Protein AF-A0A2P5M0J7-F1 (afdb_monomer)

Secondary structure (DSSP, 8-state):
--------HHHHHHHHHHHHHHHTTS-TT-HHHHHHHHHHHHHHHHT-

Sequence (48 aa):
MVNAAGKTSDDRIAEMAYYKAEKRGFEPGHEMDDWLTAEQEYHLIYHI

Solvent-accessible surface area (backbone atoms only — not comparable to full-atom values): 2891 Å² total; per-residue (Å²): 131,85,80,74,74,71,83,50,71,65,56,54,24,51,53,49,16,48,54,52,33,56,75,65,69,58,62,81,96,42,67,66,59,28,39,54,52,22,44,53,51,46,40,67,74,66,75,108

Structure (mmCIF, N/CA/C/O backbone):
data_AF-A0A2P5M0J7-F1
#
_entry.id   AF-A0A2P5M0J7-F1
#
loop_
_atom_site.group_PDB
_atom_site.id
_atom_site.type_symbol
_atom_site.label_atom_id
_atom_site.label_alt_id
_atom_site.label_comp_id
_atom_site.label_asym_id
_atom_site.label_entity_id
_atom_site.label_seq_id
_atom_site.pdbx_PDB_ins_code
_ato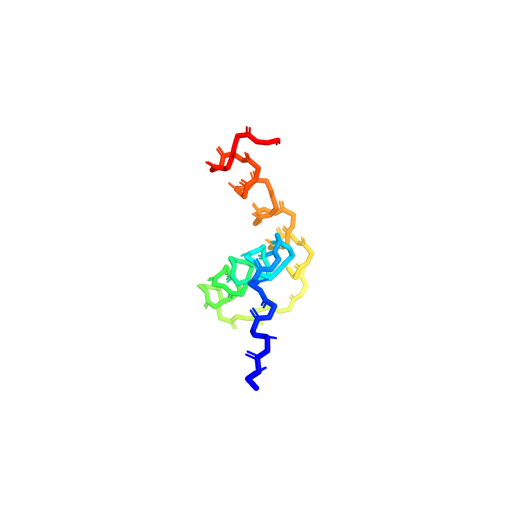m_site.Cartn_x
_atom_site.Cartn_y
_atom_site.Cartn_z
_atom_site.occupancy
_atom_site.B_iso_or_equiv
_atom_site.auth_seq_id
_atom_site.auth_comp_id
_atom_site.auth_asym_id
_atom_site.auth_atom_id
_atom_site.pdbx_PDB_model_num
ATOM 1 N N . MET A 1 1 ? 27.415 -16.459 -8.676 1.00 42.31 1 MET A N 1
ATOM 2 C CA . MET A 1 1 ? 26.977 -15.071 -8.435 1.00 4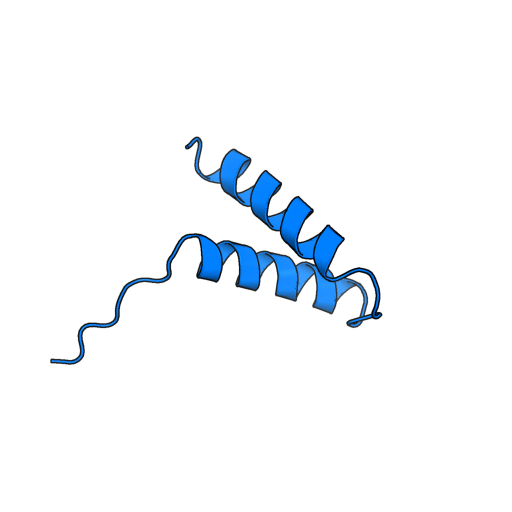2.31 1 MET A CA 1
ATOM 3 C C . MET A 1 1 ? 25.466 -15.115 -8.375 1.00 42.31 1 MET A C 1
ATOM 5 O O . MET A 1 1 ? 24.863 -15.522 -9.358 1.00 42.31 1 MET A O 1
ATOM 9 N N . VAL A 1 2 ? 24.876 -14.889 -7.201 1.00 50.25 2 VAL A N 1
ATOM 10 C CA . VAL A 1 2 ? 23.419 -14.943 -7.040 1.00 50.25 2 VAL A CA 1
ATOM 11 C C . VAL A 1 2 ? 22.820 -13.802 -7.857 1.00 50.25 2 VAL A C 1
ATOM 13 O O . VAL A 1 2 ? 23.107 -12.637 -7.596 1.00 50.25 2 VAL A O 1
ATOM 16 N N . ASN A 1 3 ? 22.057 -14.127 -8.896 1.00 51.03 3 ASN A N 1
ATOM 17 C CA . ASN A 1 3 ? 21.261 -13.130 -9.595 1.00 51.03 3 ASN A CA 1
ATOM 18 C C . ASN A 1 3 ? 20.155 -12.729 -8.621 1.00 51.03 3 ASN A C 1
ATOM 20 O O . ASN A 1 3 ? 19.154 -13.430 -8.500 1.00 51.03 3 ASN A O 1
ATOM 24 N N . ALA A 1 4 ? 20.370 -11.653 -7.867 1.00 54.41 4 ALA A N 1
ATOM 25 C CA . ALA A 1 4 ? 19.296 -10.987 -7.155 1.00 54.41 4 ALA A CA 1
ATOM 26 C C . ALA A 1 4 ? 18.354 -10.446 -8.234 1.00 54.41 4 ALA A C 1
ATOM 28 O O . ALA A 1 4 ? 18.612 -9.392 -8.815 1.00 54.41 4 ALA A O 1
ATOM 29 N N . ALA A 1 5 ? 17.331 -11.229 -8.584 1.00 59.25 5 ALA A N 1
ATOM 30 C CA . ALA A 1 5 ? 16.219 -10.755 -9.386 1.00 59.25 5 ALA A CA 1
ATOM 31 C C . ALA A 1 5 ? 15.730 -9.465 -8.714 1.00 59.25 5 ALA A C 1
ATOM 33 O O . ALA A 1 5 ? 15.369 -9.479 -7.538 1.00 59.25 5 ALA A O 1
ATOM 34 N N . GLY A 1 6 ? 15.873 -8.329 -9.400 1.00 67.06 6 GLY A N 1
ATOM 35 C CA . GLY A 1 6 ? 15.474 -7.042 -8.843 1.00 67.06 6 GLY A CA 1
ATOM 36 C C . GLY A 1 6 ? 14.000 -7.083 -8.439 1.00 67.06 6 GLY A C 1
ATOM 37 O O . GLY A 1 6 ? 13.212 -7.734 -9.123 1.00 67.06 6 GLY A O 1
ATOM 38 N N . LYS A 1 7 ? 13.645 -6.397 -7.341 1.00 75.88 7 LYS A N 1
ATOM 39 C CA . LYS A 1 7 ? 12.252 -6.259 -6.881 1.00 75.88 7 LYS A CA 1
ATOM 40 C C . LYS A 1 7 ? 11.334 -5.922 -8.063 1.00 75.88 7 LYS A C 1
ATOM 42 O O . LYS A 1 7 ? 11.560 -4.917 -8.748 1.00 75.88 7 LYS A O 1
ATOM 47 N N . THR A 1 8 ? 10.325 -6.758 -8.268 1.00 90.19 8 THR A N 1
ATOM 48 C CA . THR A 1 8 ? 9.266 -6.607 -9.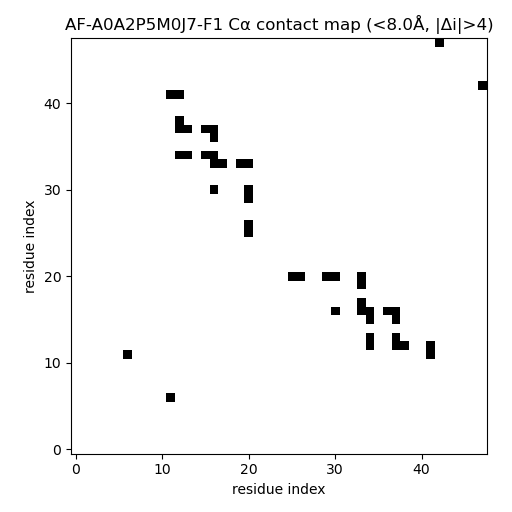273 1.00 90.19 8 THR A CA 1
ATOM 49 C C . THR A 1 8 ? 8.316 -5.456 -8.913 1.00 90.19 8 THR A C 1
ATOM 51 O O . THR A 1 8 ? 8.425 -4.859 -7.837 1.00 90.19 8 THR A O 1
ATOM 54 N N . SER A 1 9 ? 7.396 -5.101 -9.816 1.00 93.38 9 SER A N 1
ATOM 55 C CA . SER A 1 9 ? 6.316 -4.150 -9.509 1.00 93.38 9 SER A CA 1
ATOM 56 C C . SER A 1 9 ? 5.463 -4.652 -8.343 1.00 93.38 9 SER A C 1
ATOM 58 O O . SER A 1 9 ? 5.247 -3.901 -7.394 1.00 93.38 9 SER A O 1
ATOM 60 N N . ASP A 1 10 ? 5.110 -5.938 -8.352 1.00 94.62 10 ASP A N 1
ATOM 61 C CA . ASP A 1 10 ? 4.340 -6.591 -7.289 1.00 94.62 10 ASP A CA 1
ATOM 62 C C . ASP A 1 10 ? 5.060 -6.513 -5.938 1.00 94.62 10 ASP A C 1
ATOM 64 O O . ASP A 1 10 ? 4.430 -6.203 -4.932 1.00 94.62 10 ASP A O 1
ATOM 68 N N . ASP A 1 11 ? 6.387 -6.691 -5.900 1.00 96.00 11 ASP A N 1
ATOM 69 C CA . ASP A 1 11 ? 7.160 -6.556 -4.655 1.00 96.00 11 ASP A CA 1
ATOM 70 C C . ASP A 1 11 ? 7.077 -5.137 -4.071 1.00 96.00 11 ASP A C 1
ATOM 72 O O . ASP A 1 11 ? 7.054 -4.956 -2.852 1.00 96.00 11 ASP A O 1
ATOM 76 N N . ARG A 1 12 ? 7.044 -4.110 -4.932 1.00 95.88 12 ARG A N 1
ATOM 77 C CA . ARG A 1 12 ? 6.930 -2.705 -4.505 1.00 95.88 12 ARG A CA 1
ATOM 78 C C . ARG A 1 12 ? 5.511 -2.373 -4.054 1.00 95.88 12 ARG A C 1
ATOM 80 O O . ARG A 1 12 ? 5.350 -1.682 -3.051 1.00 95.88 12 ARG A O 1
ATOM 87 N N . ILE A 1 13 ? 4.503 -2.881 -4.760 1.00 97.62 13 ILE A N 1
ATOM 88 C CA . ILE A 1 13 ? 3.093 -2.737 -4.379 1.00 97.62 13 ILE A CA 1
ATOM 89 C C . ILE A 1 13 ? 2.848 -3.429 -3.033 1.00 97.62 13 ILE A C 1
ATOM 91 O O . ILE A 1 13 ? 2.272 -2.821 -2.134 1.00 97.62 13 ILE A O 1
ATOM 95 N N . ALA A 1 14 ? 3.372 -4.643 -2.839 1.00 97.62 14 ALA A N 1
ATOM 96 C CA . ALA A 1 14 ? 3.268 -5.386 -1.587 1.00 97.62 14 ALA A CA 1
ATOM 97 C C . ALA A 1 14 ? 3.924 -4.647 -0.408 1.00 97.62 14 ALA A C 1
ATOM 99 O O . ALA A 1 14 ? 3.345 -4.573 0.674 1.00 97.62 14 ALA A O 1
ATOM 100 N N . GLU A 1 15 ? 5.108 -4.061 -0.609 1.00 97.81 15 GLU A N 1
ATOM 101 C CA . GLU A 1 15 ? 5.792 -3.245 0.403 1.00 97.81 15 GLU A CA 1
ATOM 102 C C . GLU A 1 15 ? 4.973 -1.997 0.777 1.00 97.81 15 GLU A C 1
ATOM 104 O O . GLU A 1 15 ? 4.812 -1.680 1.957 1.00 97.81 15 GLU A O 1
ATOM 109 N N . MET A 1 16 ? 4.383 -1.316 -0.208 1.00 98.06 16 MET A N 1
ATOM 110 C CA . MET A 1 16 ? 3.498 -0.173 0.035 1.00 98.06 16 MET A CA 1
ATOM 111 C C . MET A 1 16 ? 2.208 -0.578 0.765 1.00 98.06 16 MET A C 1
ATOM 113 O O . MET A 1 16 ? 1.807 0.107 1.710 1.00 98.06 16 MET A O 1
ATOM 117 N N . ALA A 1 17 ? 1.586 -1.693 0.378 1.00 98.38 17 ALA A N 1
ATOM 118 C CA . ALA A 1 17 ? 0.404 -2.242 1.040 1.00 98.38 17 ALA A CA 1
ATOM 119 C C . ALA A 1 17 ? 0.711 -2.650 2.491 1.00 98.38 17 ALA A C 1
ATOM 121 O O . ALA A 1 17 ? -0.051 -2.320 3.400 1.00 98.38 17 ALA A O 1
ATOM 122 N N . TYR A 1 18 ? 1.874 -3.264 2.737 1.00 98.31 18 TYR A N 1
ATOM 123 C CA . TYR A 1 18 ? 2.342 -3.607 4.081 1.00 98.31 18 TYR A CA 1
ATOM 124 C C . TYR A 1 18 ? 2.410 -2.377 4.991 1.00 98.31 18 TYR A C 1
ATOM 126 O O . TYR A 1 18 ? 1.894 -2.411 6.105 1.00 98.31 18 TYR A O 1
ATOM 134 N N . TYR A 1 19 ? 2.978 -1.262 4.522 1.00 98.31 19 TYR A N 1
ATOM 135 C CA . TYR A 1 19 ? 3.040 -0.040 5.330 1.00 98.31 19 TYR A CA 1
ATOM 136 C C . TYR A 1 19 ? 1.666 0.591 5.586 1.00 98.31 19 TYR A C 1
ATOM 138 O O . TYR A 1 19 ? 1.480 1.264 6.602 1.00 98.31 19 TYR A O 1
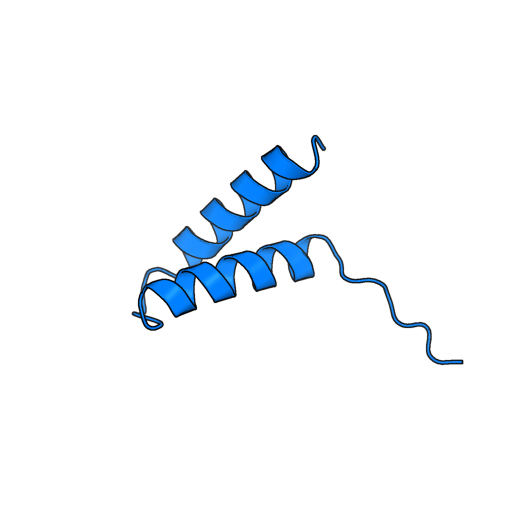ATOM 146 N N . LYS A 1 20 ? 0.686 0.397 4.697 1.00 97.88 20 LYS A N 1
ATOM 147 C CA . LYS A 1 20 ? -0.705 0.815 4.947 1.00 97.88 20 LYS A CA 1
ATOM 148 C C . LYS A 1 20 ? -1.345 -0.050 6.035 1.00 97.88 20 LYS A C 1
ATOM 150 O O . LYS A 1 20 ? -1.936 0.501 6.965 1.00 97.88 20 LYS A O 1
ATOM 155 N N . ALA A 1 21 ? -1.118 -1.361 5.983 1.00 98.31 21 ALA A N 1
ATOM 156 C CA . ALA A 1 21 ? -1.494 -2.297 7.037 1.00 98.31 21 ALA A CA 1
ATOM 157 C C . ALA A 1 21 ? -0.871 -1.964 8.387 1.00 98.31 21 ALA A C 1
ATOM 159 O O . ALA A 1 21 ? -1.586 -1.843 9.382 1.00 98.31 21 ALA A O 1
ATOM 160 N N . GLU A 1 22 ? 0.428 -1.696 8.412 1.00 98.50 22 GLU A N 1
ATOM 161 C CA . GLU A 1 22 ? 1.144 -1.319 9.624 1.00 98.50 22 GLU A CA 1
ATOM 162 C C . GLU A 1 22 ? 0.575 -0.039 10.258 1.00 98.50 22 GLU A C 1
ATOM 164 O O . GLU A 1 22 ? 0.345 0.001 11.466 1.00 98.50 22 GLU A O 1
ATOM 169 N N . LYS A 1 23 ? 0.255 0.98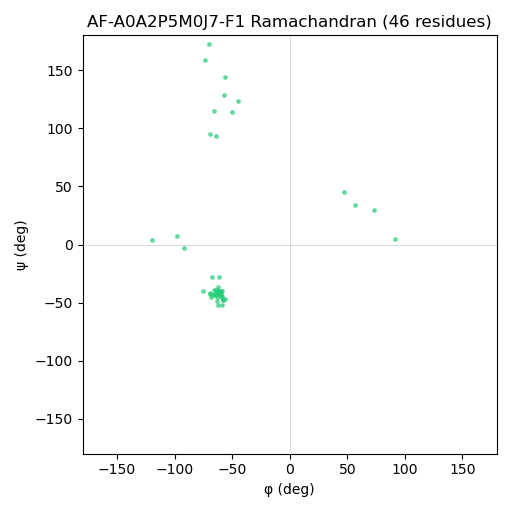6 9.453 1.00 97.69 23 LYS A N 1
ATOM 170 C CA . LYS A 1 23 ? -0.301 2.262 9.945 1.00 97.69 23 LYS A CA 1
ATOM 171 C C . LYS A 1 23 ? -1.644 2.123 10.662 1.00 97.69 23 LYS A C 1
ATOM 173 O O . LYS A 1 23 ? -1.935 2.945 11.528 1.00 97.69 23 LYS A O 1
ATOM 178 N N . ARG A 1 24 ? -2.448 1.111 10.324 1.00 96.75 24 ARG A N 1
ATOM 179 C CA . ARG A 1 24 ? -3.705 0.796 11.028 1.00 96.75 24 ARG A CA 1
ATOM 180 C C . ARG A 1 24 ? -3.571 -0.332 12.059 1.00 96.75 24 ARG A C 1
ATOM 182 O O . ARG A 1 24 ? -4.577 -0.799 12.574 1.00 96.75 24 ARG A O 1
ATOM 189 N N . GLY A 1 25 ? -2.358 -0.812 12.337 1.00 97.88 25 GLY A N 1
ATOM 190 C CA . GLY A 1 25 ? -2.137 -1.911 13.281 1.00 97.88 25 GLY A CA 1
ATOM 191 C C . GLY A 1 25 ? -2.565 -3.288 12.762 1.00 97.88 25 GLY A C 1
ATOM 192 O O . GLY A 1 25 ? -2.943 -4.140 13.560 1.00 97.88 25 GLY A O 1
ATOM 193 N N . PHE A 1 26 ? -2.501 -3.505 11.446 1.00 96.94 26 PHE A N 1
ATOM 194 C CA . PHE A 1 26 ? -2.834 -4.768 10.775 1.00 96.94 26 PHE A CA 1
ATOM 195 C C . PHE A 1 26 ? -4.257 -5.276 11.054 1.00 96.94 26 PHE A C 1
ATOM 197 O O . PHE A 1 26 ? -4.485 -6.483 11.119 1.00 96.94 26 PHE A O 1
ATOM 204 N N . GLU A 1 27 ? -5.226 -4.370 11.209 1.00 97.44 27 GLU A N 1
ATOM 205 C CA . GLU A 1 27 ? -6.635 -4.760 11.296 1.00 97.44 27 GLU A CA 1
ATOM 206 C C . GLU A 1 27 ? -7.039 -5.567 10.040 1.00 97.44 27 GLU A C 1
ATOM 208 O O . GLU A 1 27 ? -6.748 -5.115 8.918 1.00 97.44 27 GLU A O 1
ATOM 213 N N . PRO A 1 28 ? -7.652 -6.758 10.207 1.00 96.75 28 PRO A N 1
ATOM 214 C CA . PRO A 1 28 ? -8.024 -7.629 9.096 1.00 96.75 28 PRO A CA 1
ATOM 215 C C . PRO A 1 28 ? -9.230 -7.086 8.323 1.00 96.75 28 PRO A C 1
ATOM 217 O O . PRO A 1 28 ? -10.032 -6.327 8.860 1.00 96.75 28 PRO A O 1
ATOM 220 N N . GLY A 1 29 ? -9.401 -7.529 7.077 1.00 97.56 29 GLY A N 1
ATOM 221 C CA . GLY A 1 29 ? -10.517 -7.121 6.212 1.00 97.56 29 GLY A CA 1
ATOM 222 C C . GLY A 1 29 ? -10.229 -5.898 5.335 1.00 97.56 29 GLY A C 1
ATOM 223 O O . GLY A 1 29 ? -11.119 -5.441 4.622 1.00 97.56 29 GLY A O 1
ATOM 224 N N . HIS A 1 30 ? -8.995 -5.393 5.359 1.00 97.56 30 HIS A N 1
ATOM 225 C CA . HIS A 1 30 ? -8.527 -4.243 4.576 1.00 97.56 30 HIS A CA 1
ATOM 226 C C . HIS A 1 30 ? -7.374 -4.593 3.625 1.00 97.56 30 HIS A C 1
ATOM 228 O O . HIS A 1 30 ? -6.820 -3.716 2.969 1.00 97.56 30 HIS A O 1
ATOM 234 N N . GLU A 1 31 ? -6.990 -5.868 3.542 1.00 97.44 31 GLU A N 1
ATOM 235 C CA . GLU A 1 31 ? -5.824 -6.324 2.781 1.00 97.44 31 GLU A CA 1
ATOM 236 C C . GLU A 1 31 ? -5.968 -6.010 1.287 1.00 97.44 31 GLU A C 1
ATOM 238 O O . GLU A 1 31 ? -5.017 -5.573 0.641 1.00 97.44 31 GLU A O 1
ATOM 243 N N . MET A 1 32 ? -7.175 -6.200 0.744 1.00 98.00 32 MET A N 1
ATOM 244 C CA . MET A 1 32 ? -7.463 -5.901 -0.659 1.00 98.00 32 MET A CA 1
ATOM 245 C C . MET A 1 32 ? -7.434 -4.395 -0.930 1.00 98.00 32 MET A C 1
ATOM 247 O O . MET A 1 32 ? -6.872 -3.960 -1.932 1.00 98.00 32 MET A O 1
ATOM 251 N N . ASP A 1 33 ? -8.001 -3.595 -0.028 1.00 98.06 33 ASP A N 1
ATOM 252 C CA . ASP A 1 33 ? -8.026 -2.138 -0.172 1.00 98.06 33 ASP A CA 1
ATOM 253 C C . ASP A 1 33 ? -6.611 -1.550 -0.103 1.00 98.06 33 ASP A C 1
ATOM 255 O O . ASP A 1 33 ? -6.270 -0.659 -0.887 1.00 98.06 33 ASP A O 1
ATOM 259 N N . ASP A 1 34 ? -5.757 -2.077 0.781 1.00 98.25 34 ASP A N 1
ATOM 260 C CA . ASP A 1 34 ? -4.343 -1.698 0.840 1.00 98.25 34 ASP A CA 1
ATOM 261 C C . ASP A 1 34 ? -3.625 -1.984 -0.465 1.00 98.25 34 ASP A C 1
ATOM 263 O O . ASP A 1 34 ? -2.870 -1.133 -0.937 1.00 98.25 34 ASP A O 1
ATOM 267 N N . TRP A 1 35 ? -3.854 -3.172 -1.033 1.00 97.75 35 TRP A N 1
ATOM 268 C CA . TRP A 1 35 ? -3.249 -3.574 -2.292 1.00 97.75 35 T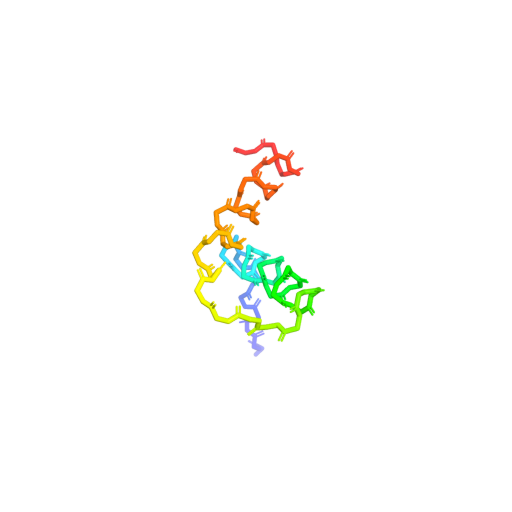RP A CA 1
ATOM 269 C C . TRP A 1 35 ? -3.690 -2.654 -3.425 1.00 97.75 35 TRP A C 1
ATOM 271 O O . TRP A 1 35 ? -2.843 -2.083 -4.104 1.00 97.75 35 TRP A O 1
ATOM 281 N N . LEU A 1 36 ? -4.999 -2.448 -3.596 1.00 98.25 36 LEU A N 1
ATOM 282 C CA . LEU A 1 36 ? -5.543 -1.596 -4.659 1.00 98.25 36 LEU A CA 1
ATOM 283 C C . LEU A 1 36 ? -5.063 -0.147 -4.530 1.00 98.25 36 LEU A C 1
ATOM 285 O O . LEU A 1 36 ? -4.704 0.489 -5.521 1.00 98.25 36 LEU A O 1
ATOM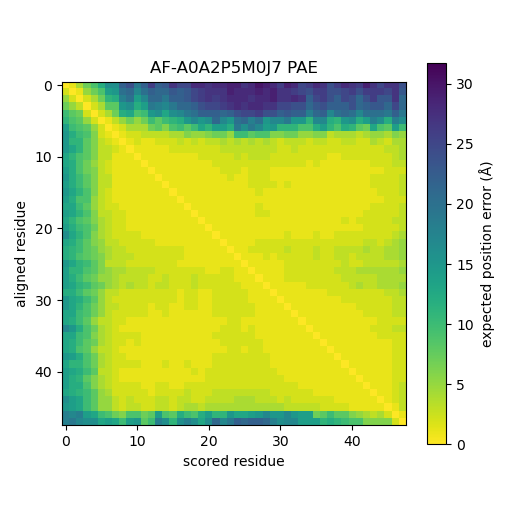 289 N N . THR A 1 37 ? -5.004 0.372 -3.301 1.00 98.12 37 THR A N 1
ATOM 290 C CA . THR A 1 37 ? -4.484 1.720 -3.049 1.00 98.12 37 THR A CA 1
ATOM 291 C C . THR A 1 37 ? -2.987 1.795 -3.353 1.00 98.12 37 THR A C 1
ATOM 293 O O . THR A 1 37 ? -2.527 2.760 -3.960 1.00 98.12 37 THR A O 1
ATOM 296 N N . ALA A 1 38 ? -2.209 0.794 -2.935 1.00 98.19 38 ALA A N 1
ATOM 297 C CA . ALA A 1 38 ? -0.778 0.722 -3.210 1.00 98.19 38 ALA A CA 1
ATOM 298 C C . ALA A 1 38 ? -0.481 0.587 -4.710 1.00 98.19 38 ALA A C 1
ATOM 300 O O . ALA A 1 38 ? 0.440 1.231 -5.201 1.00 98.19 38 ALA A O 1
ATOM 301 N N . GLU A 1 39 ? -1.275 -0.194 -5.439 1.00 98.00 39 GLU A N 1
ATOM 302 C CA . GLU A 1 39 ? -1.190 -0.351 -6.890 1.00 98.00 39 GLU A CA 1
ATOM 303 C C . GLU A 1 39 ? -1.481 0.978 -7.597 1.00 98.00 39 GLU A C 1
ATOM 305 O O . GLU A 1 39 ? -0.677 1.431 -8.412 1.00 98.00 39 GLU A O 1
ATOM 310 N N . GLN A 1 40 ? -2.560 1.675 -7.226 1.00 98.00 40 GLN A N 1
ATOM 311 C CA . GLN A 1 40 ? -2.854 3.010 -7.759 1.00 98.00 40 GLN A CA 1
ATOM 312 C C . GLN A 1 40 ? -1.723 4.007 -7.498 1.00 98.00 40 GLN A C 1
ATOM 314 O O . GLN A 1 40 ? -1.300 4.716 -8.414 1.00 98.00 40 GLN A O 1
ATOM 319 N N . GLU A 1 41 ? -1.218 4.067 -6.265 1.00 97.69 41 GLU A N 1
ATOM 320 C CA . GLU A 1 41 ? -0.094 4.937 -5.918 1.00 97.69 41 GLU A CA 1
ATOM 321 C C . GLU A 1 41 ? 1.169 4.561 -6.699 1.00 97.69 41 GLU A C 1
ATOM 323 O O . GLU A 1 41 ? 1.872 5.450 -7.177 1.00 97.69 41 GLU A O 1
ATOM 328 N N . TYR A 1 42 ? 1.439 3.268 -6.884 1.00 97.00 42 TYR A N 1
ATOM 329 C CA . TYR A 1 42 ? 2.539 2.787 -7.711 1.00 97.00 42 TYR A CA 1
ATOM 330 C C . TYR A 1 42 ? 2.402 3.303 -9.152 1.00 97.00 42 TYR A C 1
ATOM 332 O O . TYR A 1 42 ? 3.316 3.957 -9.652 1.00 97.00 42 TYR A O 1
ATOM 340 N N . HIS A 1 43 ? 1.251 3.127 -9.802 1.00 96.19 43 HIS A N 1
ATOM 341 C CA . HIS A 1 43 ? 1.037 3.635 -11.164 1.00 96.19 43 HIS A CA 1
ATOM 342 C C . HIS A 1 43 ? 1.211 5.158 -11.270 1.00 96.19 43 HIS A C 1
ATOM 344 O O . HIS A 1 43 ? 1.847 5.649 -12.205 1.00 96.19 43 HIS A O 1
ATOM 350 N N . LEU A 1 44 ? 0.722 5.910 -10.279 1.00 96.25 44 LEU A N 1
ATOM 351 C CA . LEU A 1 44 ? 0.897 7.364 -10.198 1.00 96.25 44 LEU A CA 1
ATOM 352 C C . LEU A 1 44 ? 2.366 7.776 -10.046 1.00 96.25 44 L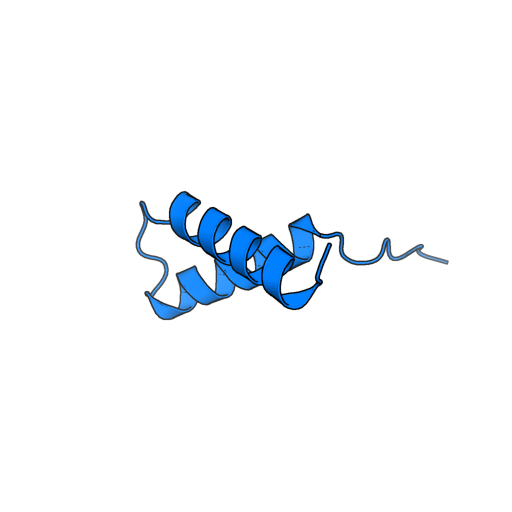EU A C 1
ATOM 354 O O . LEU A 1 44 ? 2.817 8.716 -10.696 1.00 96.25 44 LEU A O 1
ATOM 358 N N . ILE A 1 45 ? 3.120 7.085 -9.191 1.00 95.19 45 ILE A N 1
ATOM 359 C CA . ILE A 1 45 ? 4.534 7.390 -8.944 1.00 95.19 45 ILE A CA 1
ATOM 360 C C . ILE A 1 45 ? 5.368 7.062 -10.184 1.00 95.19 45 ILE A C 1
ATOM 362 O O . ILE A 1 45 ? 6.213 7.862 -10.594 1.00 95.19 45 ILE A O 1
ATOM 366 N N . TYR A 1 46 ? 5.131 5.902 -10.796 1.00 92.19 46 TYR A N 1
ATOM 367 C CA . TYR A 1 46 ? 5.986 5.382 -11.860 1.00 92.19 46 TYR A CA 1
ATOM 368 C C . TYR A 1 46 ? 5.553 5.782 -13.282 1.00 92.19 46 TYR A C 1
ATOM 370 O O . TYR A 1 46 ? 6.314 5.509 -14.203 1.00 92.19 46 TYR A O 1
ATOM 378 N N . HIS A 1 47 ? 4.432 6.499 -13.465 1.00 80.81 47 HIS A N 1
ATOM 379 C CA . HIS A 1 47 ? 3.963 7.034 -14.761 1.00 80.81 47 HIS A CA 1
ATOM 380 C C . HIS A 1 47 ? 3.995 5.996 -15.904 1.00 80.81 47 HIS A C 1
ATOM 382 O O . HIS A 1 47 ? 4.481 6.280 -17.002 1.00 80.81 47 HIS A O 1
ATOM 388 N N . ILE A 1 48 ? 3.516 4.786 -15.625 1.00 71.94 48 ILE A N 1
ATOM 389 C CA . ILE A 1 48 ? 3.542 3.615 -16.517 1.00 71.94 48 ILE A CA 1
ATOM 390 C C . ILE A 1 48 ? 2.139 3.115 -16.816 1.00 71.94 48 ILE A C 1
ATOM 392 O O . ILE A 1 48 ? 1.308 3.114 -15.878 1.00 71.94 48 ILE A O 1
#

Radius of gyration: 12.53 Å; Cα contacts (8 Å, |Δi|>4): 23; chains: 1; bounding box: 38×22×30 Å

Nearest PDB structures (foldseek):
  4xk8-assembly2_k  TM=6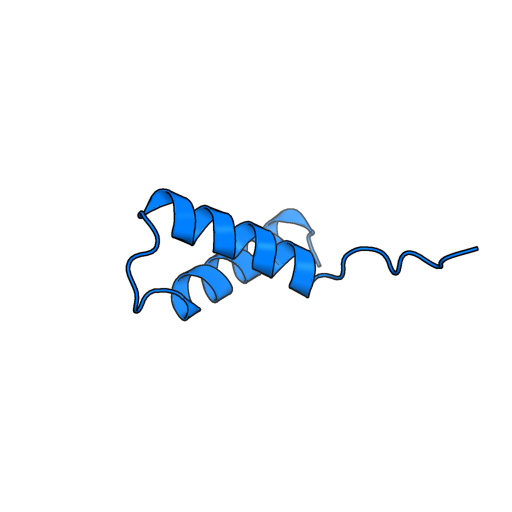.017E-01  e=8.618E+00  Pisum sativum
  8k2x-assembly1_R  TM=4.440E-01  e=4.614E+00  Escherichia coli

Foldseek 3Di:
DDPPPPQDLQNQLQVQLVVVCVVVPNDPPCSVVSSVVSNVVSCVVVVD

Mean predicted aligned error: 5.31 Å

pLDDT: mean 90.35, std 14.97, range [42.31, 98.5]